Protein AF-A0A969S265-F1 (afdb_monomer_lite)

Sequence (118 aa):
VLRCKTPSMVRKEIYVYLLAYNLLRSLMWSAGTSYGTPPLRLSLQGTRHHLNNFIPQLLAVSSTKLHRIYRTLLKVIAHKAVPERPGRSEARVRKRRPKAYPVMTKPRHELRKQLQTA

pLDDT: mean 92.6, std 7.29, range [55.81, 98.44]

Foldseek 3Di:
DQDDDDPVVSVVSVVVVVVVQVVLLVLLVVLCVVPVNDSVQFDSVQLVVLCVVCVVVCVVDDPVCNVVSSNVSSPSRSVRGDDDDPLPDWPQEDCDDDDPHHHDPDDRVVVSVVVVVD

Structure (mmCIF, N/CA/C/O backbone):
data_AF-A0A969S265-F1
#
_entry.id   AF-A0A969S265-F1
#
loop_
_atom_site.group_PDB
_atom_site.id
_atom_site.type_symbol
_atom_site.label_atom_id
_atom_site.label_alt_id
_atom_site.label_comp_id
_atom_site.label_asym_id
_atom_site.label_entity_id
_atom_site.label_seq_id
_atom_site.pdbx_PDB_ins_code
_atom_site.Cartn_x
_atom_site.Cartn_y
_atom_site.Cartn_z
_atom_site.occupancy
_atom_site.B_iso_or_equiv
_atom_site.auth_seq_id
_atom_site.auth_comp_id
_atom_site.auth_asym_id
_atom_site.auth_atom_id
_atom_site.pdbx_PDB_model_num
ATOM 1 N N . VAL A 1 1 ? 15.206 4.606 0.873 1.00 81.69 1 VAL A N 1
ATOM 2 C CA . VAL A 1 1 ? 16.551 4.859 1.435 1.00 81.69 1 VAL A CA 1
ATOM 3 C C . VAL A 1 1 ? 16.389 4.917 2.940 1.00 81.69 1 VAL A C 1
ATOM 5 O O . VAL A 1 1 ? 15.525 5.665 3.383 1.00 81.69 1 VAL A O 1
ATOM 8 N N . LEU A 1 2 ? 17.117 4.070 3.668 1.00 94.19 2 LEU A N 1
ATOM 9 C CA . LEU A 1 2 ? 17.094 4.010 5.134 1.00 94.19 2 LEU A CA 1
ATOM 10 C C . LEU A 1 2 ? 17.811 5.244 5.699 1.00 94.19 2 LEU A C 1
ATOM 12 O O . LEU A 1 2 ? 18.786 5.700 5.101 1.00 94.19 2 LEU A O 1
ATOM 16 N N . ARG A 1 3 ? 17.303 5.818 6.791 1.00 95.44 3 ARG A N 1
ATOM 17 C CA . ARG A 1 3 ? 17.807 7.078 7.365 1.00 95.44 3 ARG A CA 1
ATOM 18 C C . ARG A 1 3 ? 18.722 6.865 8.564 1.00 95.44 3 ARG A C 1
ATOM 20 O O . ARG A 1 3 ? 19.548 7.729 8.859 1.00 95.44 3 ARG A O 1
ATOM 27 N N . CYS A 1 4 ? 18.564 5.758 9.282 1.00 97.00 4 CYS A N 1
ATOM 28 C CA . CYS A 1 4 ? 19.362 5.481 10.466 1.00 97.00 4 CYS A CA 1
ATOM 29 C C . CYS A 1 4 ? 20.838 5.224 10.114 1.00 97.00 4 CYS A C 1
ATOM 31 O O . CYS A 1 4 ? 21.152 4.621 9.093 1.00 97.00 4 CYS A O 1
ATOM 33 N N . LYS A 1 5 ? 21.755 5.670 10.986 1.00 96.56 5 LYS A N 1
ATOM 34 C CA . LYS A 1 5 ? 23.210 5.608 10.743 1.00 96.56 5 LYS A CA 1
ATOM 35 C C . LYS A 1 5 ? 23.912 4.407 11.381 1.00 96.56 5 LYS A C 1
ATOM 37 O O . LYS A 1 5 ? 25.032 4.093 11.003 1.00 96.56 5 LYS A O 1
ATOM 42 N N . THR A 1 6 ? 23.283 3.742 12.352 1.00 98.00 6 THR A N 1
ATOM 43 C CA . THR A 1 6 ? 23.882 2.597 13.056 1.00 98.00 6 THR A CA 1
ATOM 44 C C . THR A 1 6 ? 23.195 1.289 12.655 1.00 98.00 6 THR A C 1
ATOM 46 O O . THR A 1 6 ? 21.972 1.281 12.481 1.00 98.00 6 THR A O 1
ATOM 49 N N . PRO A 1 7 ? 23.922 0.155 12.564 1.00 97.94 7 PRO A N 1
ATOM 50 C CA . PRO A 1 7 ? 23.331 -1.127 12.168 1.00 97.94 7 PRO A CA 1
ATOM 51 C C . PRO A 1 7 ? 22.155 -1.560 13.052 1.00 97.94 7 PRO A C 1
ATOM 53 O O . PRO A 1 7 ? 21.160 -2.088 12.562 1.00 97.94 7 PRO A O 1
ATOM 56 N N . SER A 1 8 ? 22.241 -1.308 14.363 1.00 98.19 8 SER A N 1
ATOM 57 C CA . SER A 1 8 ? 21.156 -1.602 15.308 1.00 98.19 8 SER A CA 1
ATOM 58 C C . SER A 1 8 ? 19.878 -0.817 14.983 1.00 98.19 8 SER A C 1
ATOM 60 O O . SER A 1 8 ? 18.795 -1.398 14.906 1.00 98.19 8 SER A O 1
ATOM 62 N N . MET A 1 9 ? 19.994 0.486 14.707 1.00 98.31 9 MET A N 1
ATOM 63 C CA . MET A 1 9 ? 18.842 1.326 14.368 1.00 98.31 9 MET A CA 1
ATOM 64 C C . MET A 1 9 ? 18.288 1.028 12.974 1.00 98.31 9 MET A C 1
ATOM 66 O O . MET A 1 9 ? 17.074 1.019 12.800 1.00 98.31 9 MET A O 1
ATOM 70 N N . VAL A 1 10 ? 19.149 0.699 12.009 1.00 98.00 10 VAL A N 1
ATOM 71 C CA . VAL A 1 10 ? 18.728 0.270 10.668 1.00 98.00 10 VAL A CA 1
ATOM 72 C C . VAL A 1 10 ? 17.843 -0.977 10.729 1.00 98.00 10 VAL A C 1
ATOM 74 O O . VAL A 1 10 ? 16.809 -1.026 10.065 1.00 98.00 10 VAL A O 1
ATOM 77 N N . ARG A 1 11 ? 18.186 -1.971 11.561 1.00 98.06 11 ARG A N 1
ATOM 78 C CA . ARG A 1 11 ? 17.330 -3.157 11.747 1.00 98.06 11 ARG A CA 1
ATOM 79 C C . ARG A 1 11 ? 15.943 -2.770 12.261 1.00 98.06 11 ARG A C 1
ATOM 81 O O . ARG A 1 11 ? 14.947 -3.244 11.723 1.00 98.06 11 ARG A O 1
ATOM 88 N N . LYS A 1 12 ? 15.866 -1.873 13.251 1.00 98.06 12 LYS A N 1
ATOM 89 C CA . LYS A 1 12 ? 14.586 -1.355 13.768 1.00 98.06 12 LYS A CA 1
ATOM 90 C C . LYS A 1 12 ? 13.793 -0.620 12.687 1.00 98.06 12 LYS A C 1
ATOM 92 O O . LYS A 1 12 ? 12.595 -0.846 12.563 1.00 98.06 12 LYS A O 1
ATOM 97 N N . GLU A 1 13 ? 14.453 0.207 11.880 1.00 98.00 13 GLU A N 1
ATOM 98 C CA . GLU A 1 13 ? 13.824 0.926 10.767 1.00 98.00 13 GLU A CA 1
ATOM 99 C C . GLU A 1 13 ? 13.192 -0.046 9.752 1.00 98.00 13 GLU A C 1
ATOM 101 O O . GLU A 1 13 ? 12.040 0.136 9.356 1.00 98.00 13 GLU A O 1
ATOM 106 N N . ILE A 1 14 ? 13.890 -1.133 9.402 1.00 97.62 14 ILE A N 1
ATOM 107 C CA . ILE A 1 14 ? 13.352 -2.199 8.540 1.00 97.62 14 ILE A CA 1
ATOM 108 C C . ILE A 1 14 ? 12.117 -2.855 9.173 1.00 97.62 14 ILE A C 1
ATOM 110 O O . ILE A 1 14 ? 11.104 -3.020 8.492 1.00 97.62 14 ILE A O 1
ATOM 114 N N . TYR A 1 15 ? 12.163 -3.193 10.466 1.00 98.00 15 TYR A N 1
ATOM 115 C CA . TYR A 1 15 ? 11.014 -3.781 11.161 1.00 98.00 15 TYR A CA 1
ATOM 116 C C . TYR A 1 15 ? 9.802 -2.846 11.193 1.00 98.00 15 TYR A C 1
ATOM 118 O O . TYR A 1 15 ? 8.680 -3.303 10.984 1.00 98.00 15 TYR A O 1
ATOM 126 N N . VAL A 1 16 ? 10.005 -1.540 11.386 1.00 97.75 16 VAL A N 1
ATOM 127 C CA . VAL A 1 16 ? 8.918 -0.548 11.331 1.00 97.75 16 VAL A CA 1
ATOM 128 C C . VAL A 1 16 ? 8.304 -0.485 9.931 1.00 97.75 16 VAL A C 1
ATOM 130 O O . VAL A 1 16 ? 7.079 -0.449 9.801 1.00 97.75 16 VAL A O 1
ATOM 133 N N . TYR A 1 17 ? 9.116 -0.533 8.870 1.00 96.62 17 TYR A N 1
ATOM 134 C CA . TYR A 1 17 ? 8.587 -0.597 7.505 1.00 96.62 17 TYR A CA 1
ATOM 135 C C . TYR A 1 17 ? 7.801 -1.882 7.237 1.00 96.62 17 TYR A C 1
ATOM 137 O O . TYR A 1 17 ? 6.746 -1.823 6.601 1.00 96.62 17 TYR A O 1
ATOM 145 N N . LEU A 1 18 ? 8.270 -3.023 7.747 1.00 97.56 18 LEU A N 1
ATOM 146 C CA . LEU A 1 18 ? 7.556 -4.291 7.633 1.00 97.56 18 LEU A CA 1
ATOM 147 C C . LEU A 1 18 ? 6.224 -4.255 8.394 1.00 97.56 18 LEU A C 1
ATOM 149 O O . LEU A 1 18 ? 5.203 -4.686 7.861 1.00 97.56 18 LEU A O 1
ATOM 153 N N . LEU A 1 19 ? 6.210 -3.678 9.598 1.00 98.06 19 LEU A N 1
ATOM 154 C CA . LEU A 1 19 ? 4.998 -3.481 10.389 1.00 98.06 19 LEU A CA 1
ATOM 155 C C . LEU A 1 19 ? 3.977 -2.617 9.640 1.00 98.06 19 LEU A C 1
ATOM 157 O O . LEU A 1 19 ? 2.818 -3.006 9.512 1.00 98.06 19 LEU A O 1
ATOM 161 N N . ALA A 1 20 ? 4.407 -1.476 9.094 1.00 97.12 20 ALA A N 1
ATOM 162 C CA . ALA A 1 20 ? 3.538 -0.594 8.318 1.00 97.12 20 ALA A C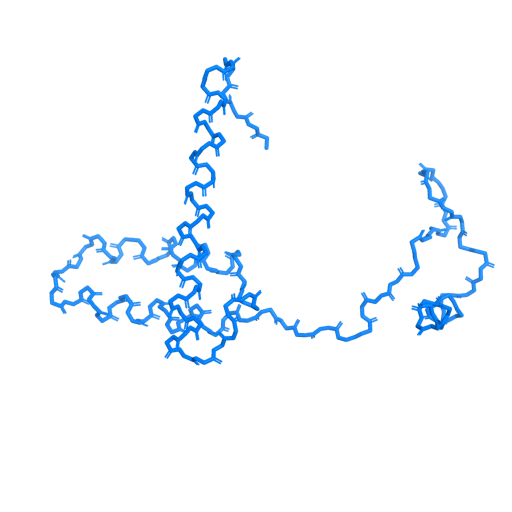A 1
ATOM 163 C C . ALA A 1 20 ? 2.995 -1.284 7.054 1.00 97.12 20 ALA A C 1
ATOM 165 O O . ALA A 1 20 ? 1.817 -1.143 6.724 1.00 97.12 20 ALA A O 1
ATOM 166 N N . TYR A 1 21 ? 3.830 -2.062 6.359 1.00 97.50 21 TYR A N 1
ATOM 167 C CA . TYR A 1 21 ? 3.404 -2.863 5.213 1.00 97.50 21 TYR A CA 1
ATOM 168 C C . TYR A 1 21 ? 2.347 -3.900 5.605 1.00 97.50 21 TYR A C 1
ATOM 170 O O . TYR A 1 21 ? 1.304 -3.980 4.955 1.00 97.50 21 TYR A O 1
ATOM 178 N N . ASN A 1 22 ? 2.580 -4.648 6.685 1.00 97.94 22 ASN A N 1
ATOM 179 C CA . ASN A 1 22 ? 1.646 -5.657 7.175 1.00 97.94 22 ASN A CA 1
ATOM 180 C C . ASN A 1 22 ? 0.323 -5.031 7.624 1.00 97.94 22 ASN A C 1
ATOM 182 O O . ASN A 1 22 ? -0.732 -5.551 7.277 1.00 97.94 22 ASN A O 1
ATOM 186 N N . LEU A 1 23 ? 0.354 -3.874 8.292 1.00 97.62 23 LEU A N 1
ATOM 187 C CA . LEU A 1 23 ? -0.851 -3.123 8.651 1.00 97.62 23 LEU A CA 1
ATOM 188 C C . LEU A 1 23 ? -1.690 -2.774 7.414 1.00 97.62 23 LEU A C 1
ATOM 190 O O . LEU A 1 23 ? -2.895 -3.026 7.384 1.00 97.62 23 LEU A O 1
ATOM 194 N N . LEU A 1 24 ? -1.055 -2.222 6.375 1.00 97.94 24 LEU A N 1
ATOM 195 C CA . LEU A 1 24 ? -1.744 -1.900 5.126 1.00 97.94 24 LEU A CA 1
ATOM 196 C C . LEU A 1 24 ? -2.287 -3.161 4.441 1.00 97.94 24 LEU A C 1
ATOM 198 O O . LEU A 1 24 ? -3.404 -3.134 3.932 1.00 97.94 24 LEU A O 1
ATOM 202 N N . ARG A 1 25 ? -1.538 -4.272 4.451 1.00 97.88 25 ARG A N 1
ATOM 203 C CA . ARG A 1 25 ? -1.983 -5.550 3.876 1.00 97.88 25 ARG A CA 1
ATOM 204 C C . ARG A 1 25 ? -3.173 -6.144 4.614 1.00 97.88 25 ARG A C 1
ATOM 206 O O . ARG A 1 25 ? -4.113 -6.569 3.950 1.00 97.88 25 ARG A O 1
ATOM 213 N N . SER A 1 26 ? -3.180 -6.114 5.941 1.00 98.06 26 SER A N 1
ATOM 214 C CA . SER A 1 26 ? -4.331 -6.545 6.737 1.00 98.06 26 SER A CA 1
ATOM 215 C C . SER A 1 26 ? -5.552 -5.671 6.464 1.00 98.06 26 SER A C 1
ATOM 217 O O . SER A 1 26 ? -6.652 -6.186 6.299 1.00 98.06 26 SER A O 1
ATOM 219 N N . LEU A 1 27 ? -5.368 -4.355 6.319 1.00 97.56 27 LEU A N 1
ATOM 220 C CA . LEU A 1 27 ? -6.458 -3.442 5.973 1.00 97.56 27 LEU A CA 1
ATOM 221 C C . LEU A 1 27 ? -7.027 -3.718 4.571 1.00 97.56 27 LEU A C 1
ATOM 223 O O . LEU A 1 27 ? -8.244 -3.728 4.390 1.00 97.56 27 LEU A O 1
ATOM 227 N N . MET A 1 28 ? -6.158 -3.981 3.589 1.00 98.44 28 MET A N 1
ATOM 228 C CA . MET A 1 28 ? -6.563 -4.422 2.248 1.00 98.44 28 MET A CA 1
ATOM 229 C C . MET A 1 28 ? -7.313 -5.755 2.307 1.00 98.44 28 MET A C 1
ATOM 231 O O . MET A 1 28 ? -8.318 -5.913 1.620 1.00 98.44 28 MET A O 1
ATOM 235 N N . TRP A 1 29 ? -6.853 -6.698 3.132 1.00 98.38 29 TRP A N 1
ATOM 236 C CA . TRP A 1 29 ? -7.521 -7.980 3.333 1.00 98.38 29 TRP A CA 1
ATOM 237 C C . TRP A 1 29 ? -8.937 -7.787 3.865 1.00 98.38 29 TRP A C 1
ATOM 239 O O . TRP A 1 29 ? -9.880 -8.220 3.212 1.00 98.38 29 TRP A O 1
ATOM 249 N N . SER A 1 30 ? -9.096 -7.042 4.961 1.00 97.94 30 SER A N 1
ATOM 250 C CA . SER A 1 30 ? -10.407 -6.737 5.541 1.00 97.94 30 SER A CA 1
ATOM 251 C C . SER A 1 30 ? -11.333 -6.016 4.562 1.00 97.94 30 SER A C 1
ATOM 253 O O . SER A 1 30 ? -12.519 -6.329 4.496 1.00 97.94 30 SER A O 1
ATOM 255 N N . ALA A 1 31 ? -10.820 -5.059 3.783 1.00 98.12 31 ALA A N 1
ATOM 256 C CA . ALA A 1 31 ? -11.618 -4.354 2.780 1.00 98.12 31 ALA A CA 1
ATOM 257 C C . ALA A 1 31 ? -12.068 -5.291 1.652 1.00 98.12 31 ALA A C 1
ATOM 259 O O . ALA A 1 31 ? -13.233 -5.278 1.261 1.00 98.12 31 ALA A O 1
ATOM 260 N N . GLY A 1 32 ? -11.149 -6.114 1.145 1.00 97.56 32 GLY A N 1
ATOM 261 C CA . GLY A 1 32 ? -11.423 -7.037 0.054 1.00 97.56 32 GLY A CA 1
ATOM 262 C C . GLY A 1 32 ? -12.424 -8.123 0.435 1.00 97.56 32 GLY A C 1
ATOM 263 O O . GLY A 1 32 ? -13.399 -8.330 -0.284 1.00 97.56 32 GLY A O 1
ATOM 264 N N . THR A 1 33 ? -12.249 -8.754 1.598 1.00 97.38 33 THR A N 1
ATOM 265 C CA . THR A 1 33 ? -13.178 -9.784 2.089 1.00 97.38 33 THR A CA 1
ATOM 266 C C . THR A 1 33 ? -14.554 -9.216 2.428 1.00 97.38 33 THR A C 1
ATOM 268 O O . THR A 1 33 ? -15.554 -9.876 2.169 1.00 97.38 33 THR A O 1
ATOM 271 N N . SER A 1 34 ? -14.632 -7.983 2.940 1.00 97.12 34 SER A N 1
ATOM 272 C CA . SER A 1 34 ? -15.914 -7.358 3.304 1.00 97.12 34 SER A CA 1
ATOM 273 C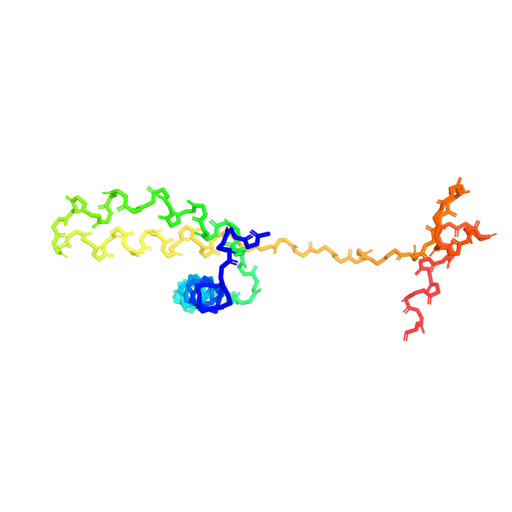 C . SER A 1 34 ? -16.760 -6.929 2.100 1.00 97.12 34 SER A C 1
ATOM 275 O O . SER A 1 34 ? -17.979 -6.861 2.217 1.00 97.12 34 SER A O 1
ATOM 277 N N . TYR A 1 35 ? -16.134 -6.593 0.966 1.00 96.44 35 TYR A N 1
ATOM 278 C CA . TYR A 1 35 ? -16.817 -5.997 -0.195 1.00 96.44 35 TYR A CA 1
ATOM 279 C C . TYR A 1 35 ? -16.629 -6.782 -1.507 1.00 96.44 35 TYR A C 1
ATOM 281 O O . TYR A 1 35 ? -17.019 -6.296 -2.565 1.00 96.44 35 TYR A O 1
ATOM 289 N N . GLY A 1 36 ? -16.046 -7.985 -1.458 1.00 95.00 36 GLY A N 1
ATOM 290 C CA . GLY A 1 36 ? -15.946 -8.895 -2.607 1.00 95.00 36 GLY A CA 1
ATOM 291 C C . GLY A 1 36 ? -14.849 -8.565 -3.627 1.00 95.00 36 GLY A C 1
ATOM 292 O O . GLY A 1 36 ? -14.821 -9.155 -4.705 1.00 95.00 36 GLY A O 1
ATOM 293 N N . THR A 1 37 ? -13.923 -7.654 -3.316 1.00 94.94 37 THR A N 1
ATOM 294 C CA . THR A 1 37 ? -12.777 -7.350 -4.190 1.00 94.94 37 THR A CA 1
ATOM 295 C C . THR A 1 37 ? -11.574 -8.209 -3.787 1.00 94.94 37 THR A C 1
ATOM 297 O O . THR A 1 37 ? -11.201 -8.188 -2.615 1.00 94.94 37 THR A O 1
ATOM 300 N N . PRO A 1 38 ? -10.879 -8.905 -4.708 1.00 96.19 38 PRO A N 1
ATOM 301 C CA . PRO A 1 38 ? -9.699 -9.690 -4.346 1.00 96.19 38 PRO A CA 1
ATOM 302 C C . PRO A 1 38 ? -8.639 -8.828 -3.627 1.00 96.19 38 PRO A C 1
ATOM 304 O O . PRO A 1 38 ? -8.159 -7.853 -4.215 1.00 96.19 38 PRO A O 1
ATOM 307 N N . PRO A 1 39 ? -8.213 -9.162 -2.391 1.00 95.88 39 PRO A N 1
ATOM 308 C CA . PRO A 1 39 ? -7.311 -8.310 -1.607 1.00 95.88 39 PRO A CA 1
ATOM 309 C C . PRO A 1 39 ? -5.998 -7.947 -2.308 1.00 95.88 39 PRO A C 1
ATOM 311 O O . PRO A 1 39 ? -5.493 -6.832 -2.180 1.00 95.88 39 PRO A O 1
ATOM 314 N N . LEU A 1 40 ? -5.451 -8.876 -3.098 1.00 94.94 40 LEU A N 1
ATOM 315 C CA . LEU A 1 40 ? -4.203 -8.680 -3.840 1.00 94.94 40 LEU A CA 1
ATOM 316 C C . LEU A 1 40 ? -4.342 -7.711 -5.024 1.00 94.94 40 LEU A C 1
ATOM 318 O O . LEU A 1 40 ? -3.333 -7.205 -5.511 1.00 94.94 40 LEU A O 1
ATOM 322 N N . ARG A 1 41 ? -5.573 -7.424 -5.465 1.00 95.81 41 ARG A N 1
ATOM 323 C CA . ARG A 1 41 ? -5.875 -6.461 -6.535 1.00 95.81 41 ARG A CA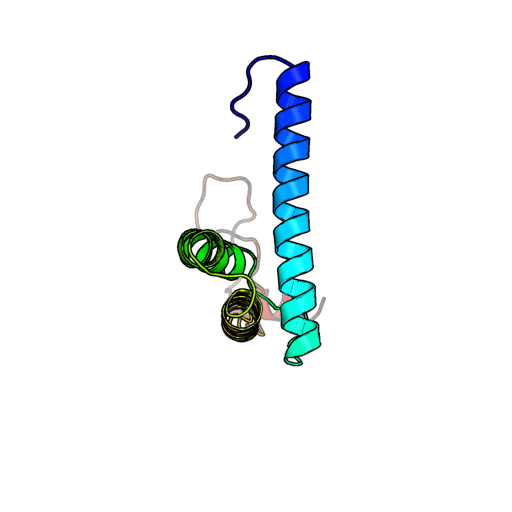 1
ATOM 324 C C . ARG A 1 41 ? -5.980 -5.028 -6.032 1.00 95.81 41 ARG A C 1
ATOM 326 O O . ARG A 1 41 ? -5.980 -4.104 -6.843 1.00 95.81 41 ARG A O 1
ATOM 333 N N . LEU A 1 42 ? -6.087 -4.820 -4.724 1.00 97.44 42 LEU A N 1
ATOM 334 C CA . LEU A 1 42 ? -6.210 -3.489 -4.146 1.00 97.44 42 LEU A CA 1
ATOM 335 C C . LEU A 1 42 ? -4.879 -2.728 -4.233 1.00 97.44 42 LEU A C 1
ATOM 337 O O . LEU A 1 42 ? -3.790 -3.291 -4.114 1.00 97.44 42 LEU A O 1
ATOM 341 N N . SER A 1 43 ? -4.953 -1.418 -4.450 1.00 97.56 43 SER A N 1
ATOM 342 C CA . SER A 1 43 ? -3.771 -0.561 -4.515 1.00 97.56 43 SER A CA 1
ATOM 343 C C . SER A 1 43 ? -3.206 -0.304 -3.117 1.00 97.56 43 SER A C 1
ATOM 345 O O . SER A 1 43 ? -3.850 0.347 -2.290 1.00 97.56 43 SER A O 1
ATOM 347 N N . LEU A 1 44 ? -1.966 -0.738 -2.865 1.00 97.31 44 LEU A N 1
ATOM 348 C CA . LEU A 1 44 ? -1.257 -0.443 -1.611 1.00 97.31 44 LEU A CA 1
ATOM 349 C C . LEU A 1 44 ? -1.094 1.073 -1.403 1.00 97.31 44 LEU A C 1
ATOM 351 O O . LEU A 1 44 ? -1.335 1.587 -0.314 1.00 97.31 44 LEU A O 1
ATOM 355 N N . GLN A 1 45 ? -0.736 1.805 -2.464 1.00 97.38 45 GLN A N 1
ATOM 356 C CA . GLN A 1 45 ? -0.572 3.260 -2.402 1.00 97.38 45 GLN A CA 1
ATOM 357 C C . GLN A 1 45 ? -1.911 3.977 -2.189 1.00 97.38 45 GLN A C 1
ATOM 359 O O . GLN A 1 45 ? -1.974 4.928 -1.411 1.00 97.38 45 GLN A O 1
ATOM 364 N N . GLY A 1 46 ? -2.982 3.508 -2.841 1.00 97.31 46 GLY A N 1
ATOM 365 C CA . GLY A 1 46 ? -4.336 4.022 -2.614 1.00 97.31 46 GLY A CA 1
ATOM 366 C C . GLY A 1 46 ? -4.783 3.799 -1.169 1.00 97.31 46 GLY A C 1
ATOM 367 O O . GLY A 1 46 ? -5.257 4.728 -0.520 1.00 97.31 46 GLY A O 1
ATOM 368 N N . THR A 1 47 ? -4.533 2.602 -0.635 1.00 98.00 47 THR A N 1
ATOM 369 C CA . THR A 1 47 ? -4.815 2.250 0.763 1.00 98.00 47 THR A CA 1
ATOM 370 C C . THR A 1 47 ? -4.067 3.161 1.731 1.00 98.00 47 THR A C 1
ATOM 372 O O . THR A 1 47 ? -4.685 3.734 2.623 1.00 98.00 47 THR A O 1
ATOM 375 N N . ARG A 1 48 ? -2.757 3.366 1.525 1.00 98.12 48 ARG A N 1
ATOM 376 C CA . ARG A 1 48 ? -1.941 4.271 2.350 1.00 98.12 48 ARG A CA 1
ATOM 377 C C . ARG A 1 48 ? -2.497 5.694 2.358 1.00 98.12 48 ARG A C 1
ATOM 379 O O . ARG A 1 48 ? -2.581 6.312 3.413 1.00 98.12 48 ARG A O 1
ATOM 386 N N . HIS A 1 49 ? -2.861 6.214 1.186 1.00 98.00 49 HIS A N 1
ATOM 387 C CA . HIS A 1 49 ? -3.404 7.565 1.060 1.00 98.00 49 HIS A CA 1
ATOM 388 C C . HIS A 1 49 ? -4.731 7.714 1.813 1.00 98.00 49 HIS A C 1
ATOM 390 O O . HIS A 1 49 ? -4.881 8.637 2.610 1.00 98.00 49 HIS A O 1
ATOM 396 N N . HIS A 1 50 ? -5.667 6.782 1.617 1.00 97.69 50 HIS A N 1
ATOM 397 C CA . HIS A 1 50 ? -6.947 6.821 2.318 1.00 97.69 50 HIS A CA 1
ATOM 398 C C . HIS A 1 50 ? -6.791 6.625 3.825 1.00 97.69 50 HIS A C 1
ATOM 400 O O . HIS A 1 50 ? -7.399 7.376 4.578 1.00 97.69 50 HIS A O 1
ATOM 406 N 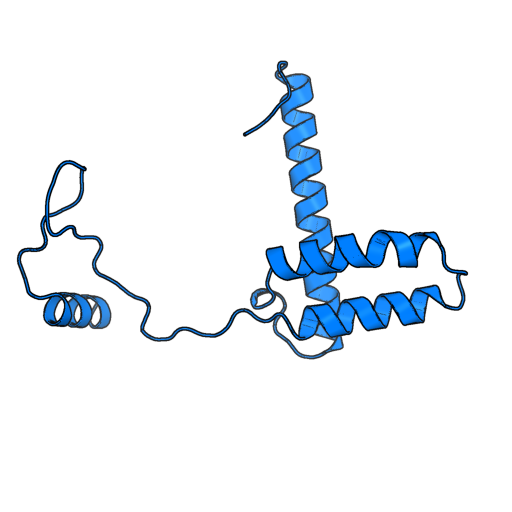N . LEU A 1 51 ? -5.936 5.704 4.278 1.00 97.31 51 LEU A N 1
ATOM 407 C CA . LEU A 1 51 ? -5.660 5.537 5.703 1.00 97.31 51 LEU A CA 1
ATOM 408 C C . LEU A 1 51 ? -5.153 6.845 6.321 1.00 97.31 51 LEU A C 1
ATOM 410 O O . LEU A 1 51 ? -5.728 7.306 7.300 1.00 97.31 51 LEU A O 1
ATOM 414 N N . ASN A 1 52 ? -4.153 7.487 5.711 1.00 97.56 52 ASN A N 1
ATOM 415 C CA . ASN A 1 52 ? -3.613 8.756 6.206 1.00 97.56 52 ASN A CA 1
ATOM 416 C C . ASN A 1 52 ? -4.682 9.856 6.316 1.00 97.56 52 ASN A C 1
ATOM 418 O O . ASN A 1 52 ? -4.698 10.584 7.303 1.00 97.56 52 ASN A O 1
ATOM 422 N N . ASN A 1 53 ? -5.599 9.947 5.349 1.00 96.88 53 ASN A N 1
ATOM 423 C CA . ASN A 1 53 ? -6.692 10.925 5.387 1.00 96.88 53 ASN A CA 1
ATOM 424 C C . ASN A 1 53 ? -7.746 10.608 6.464 1.00 96.88 53 ASN A C 1
ATOM 426 O O . ASN A 1 53 ? -8.419 11.512 6.954 1.00 96.88 53 ASN A O 1
ATOM 430 N N . PHE A 1 54 ? -7.911 9.332 6.823 1.00 96.38 54 PHE A N 1
ATOM 431 C CA . PHE A 1 54 ? -8.878 8.889 7.828 1.00 96.38 54 PHE A CA 1
ATOM 432 C C . PHE A 1 54 ? -8.308 8.888 9.254 1.00 96.38 54 PHE A C 1
ATOM 434 O O . PHE A 1 54 ? -9.100 8.952 10.190 1.00 96.38 54 PHE A O 1
ATOM 441 N N . ILE A 1 55 ? -6.980 8.866 9.448 1.00 95.69 55 ILE A N 1
ATOM 442 C CA . ILE A 1 55 ? -6.344 8.887 10.782 1.00 95.69 55 ILE A CA 1
ATOM 443 C C . ILE A 1 55 ? -6.902 10.007 11.680 1.00 95.69 55 ILE A C 1
ATOM 445 O O . ILE A 1 55 ? -7.340 9.682 12.782 1.00 95.69 55 ILE A O 1
ATOM 449 N N . PRO A 1 56 ? -6.982 11.286 11.251 1.00 95.38 56 PRO A N 1
ATOM 450 C CA . PRO A 1 56 ? -7.515 12.345 12.111 1.00 95.38 56 PRO A CA 1
ATOM 451 C C . PRO A 1 56 ? -8.959 12.083 12.559 1.00 95.38 56 PRO A C 1
ATOM 453 O O . PRO A 1 56 ? -9.311 12.320 13.709 1.00 95.38 56 PRO A O 1
ATOM 456 N N . GLN A 1 57 ? -9.788 11.534 11.667 1.00 93.81 57 GLN A N 1
ATOM 457 C CA . GLN A 1 57 ? -11.189 11.222 11.960 1.00 93.81 57 GLN A CA 1
ATOM 458 C C . GLN A 1 57 ? -11.321 10.020 12.898 1.00 93.81 57 GLN A C 1
ATOM 460 O O . GLN A 1 57 ? -12.187 10.012 13.765 1.00 93.81 57 GLN A O 1
ATOM 465 N N . LEU A 1 58 ? -10.460 9.011 12.738 1.00 93.25 58 LEU A N 1
ATOM 466 C CA . LEU A 1 58 ? -10.414 7.842 13.616 1.00 93.25 58 LEU A CA 1
ATOM 467 C C . LEU A 1 58 ? -9.960 8.209 15.034 1.00 93.25 58 LEU A C 1
ATOM 469 O O . LEU A 1 58 ? -10.438 7.602 15.984 1.00 93.25 58 LEU A O 1
ATOM 473 N N . LEU A 1 59 ? -9.074 9.200 15.177 1.00 93.38 59 LEU A N 1
ATOM 474 C CA . LEU A 1 59 ? -8.593 9.678 16.478 1.00 93.38 59 LEU A CA 1
ATOM 475 C C . LEU A 1 59 ? -9.596 10.597 17.193 1.00 93.3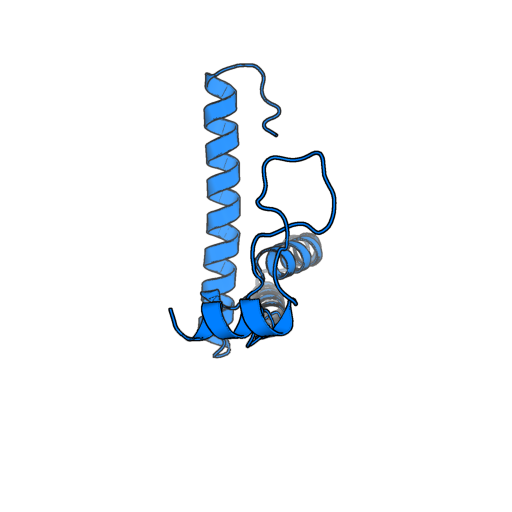8 59 LEU A C 1
ATOM 477 O O . LEU A 1 59 ? -9.646 10.601 18.417 1.00 93.38 59 LEU A O 1
ATOM 481 N N . ALA A 1 60 ? -10.387 11.374 16.449 1.00 92.62 60 ALA A N 1
ATOM 482 C CA . ALA A 1 60 ? -11.297 12.375 17.017 1.00 92.62 60 ALA A CA 1
ATOM 483 C C . ALA A 1 60 ? -12.686 11.831 17.408 1.00 92.62 60 ALA A C 1
ATOM 485 O O . ALA A 1 60 ? -13.507 12.564 17.960 1.00 92.62 60 ALA A O 1
ATOM 486 N N . VAL A 1 61 ? -13.002 10.579 17.071 1.00 92.88 61 VAL A N 1
ATOM 487 C CA . VAL A 1 61 ? -14.365 10.043 17.158 1.00 92.88 61 VAL A CA 1
ATOM 488 C C . VAL A 1 61 ? -14.598 9.201 18.418 1.00 92.88 61 VAL A C 1
ATOM 490 O O . VAL A 1 61 ? -13.719 8.477 18.874 1.00 92.88 61 VAL A O 1
ATOM 493 N N . SER A 1 62 ? -15.824 9.229 18.949 1.00 89.00 62 SER A N 1
ATOM 494 C CA . SER A 1 62 ? -16.259 8.311 20.008 1.00 89.00 62 SER A CA 1
ATOM 495 C C . SER A 1 62 ? -16.377 6.858 19.521 1.00 89.00 62 SER A C 1
ATOM 497 O O . SER A 1 62 ? -16.636 6.587 18.342 1.00 89.00 62 SER A O 1
ATOM 499 N N . SER A 1 63 ? -16.284 5.903 20.452 1.00 82.88 63 SER A N 1
ATOM 500 C CA . SER A 1 63 ? -16.314 4.456 20.176 1.00 82.88 63 SER A CA 1
ATOM 501 C C . SER A 1 63 ? -17.538 3.994 19.370 1.00 82.88 63 SER A C 1
ATOM 503 O O . SER A 1 63 ? -17.437 3.096 18.532 1.00 82.88 63 SER A O 1
ATOM 505 N N . THR A 1 64 ? -18.695 4.636 19.566 1.00 83.88 64 THR A N 1
ATOM 506 C CA . THR A 1 64 ? -19.945 4.307 18.858 1.00 83.88 64 THR A CA 1
ATOM 507 C C . THR A 1 64 ? -19.891 4.656 17.370 1.00 83.88 64 THR A C 1
ATOM 509 O O . THR A 1 64 ? -20.418 3.921 16.535 1.00 83.88 64 THR A O 1
ATOM 512 N N . LYS A 1 65 ? -19.217 5.751 17.004 1.00 91.75 65 LYS A N 1
ATOM 513 C CA . LYS A 1 65 ? -19.086 6.214 15.614 1.00 91.75 65 LYS A CA 1
ATOM 514 C C . LYS A 1 65 ? -17.832 5.658 14.921 1.00 91.75 65 LYS A C 1
ATOM 516 O O . LYS A 1 65 ? -17.807 5.608 13.689 1.00 91.75 65 LYS A O 1
ATOM 521 N N . LEU A 1 66 ? -16.842 5.171 15.675 1.00 93.56 66 LEU A N 1
ATOM 522 C CA . LEU A 1 66 ? -15.602 4.578 15.151 1.00 93.56 66 LEU A CA 1
ATOM 523 C C . LEU A 1 66 ? -15.869 3.446 14.154 1.00 93.56 66 LEU A C 1
ATOM 525 O O . LEU A 1 66 ? -15.325 3.448 13.051 1.00 93.56 66 LEU A O 1
ATOM 529 N N . HIS A 1 67 ? -16.779 2.530 14.493 1.00 92.12 67 HIS A N 1
ATOM 530 C CA . HIS A 1 67 ? -17.161 1.419 13.616 1.00 92.12 67 HIS A CA 1
ATOM 531 C C . HIS A 1 67 ? -17.702 1.895 12.263 1.00 92.12 67 HIS A C 1
ATOM 533 O O . HIS A 1 67 ? -17.395 1.308 11.223 1.00 92.12 67 HIS A O 1
ATOM 539 N N . ARG A 1 68 ? -18.483 2.982 12.255 1.00 94.12 68 ARG A N 1
ATOM 540 C CA . ARG A 1 68 ? -19.034 3.559 11.024 1.00 94.12 68 ARG A CA 1
ATOM 541 C C . ARG A 1 68 ? -17.927 4.149 10.154 1.00 94.12 68 ARG A C 1
ATOM 543 O O . ARG A 1 68 ? -17.898 3.872 8.959 1.00 94.12 68 ARG A O 1
ATOM 550 N N . ILE A 1 69 ? -17.006 4.914 10.741 1.00 95.75 69 ILE A N 1
ATOM 551 C CA . ILE A 1 69 ? -15.872 5.506 10.013 1.00 95.75 69 ILE A CA 1
ATOM 552 C C . ILE A 1 69 ? -14.957 4.411 9.459 1.00 95.75 69 ILE A C 1
ATOM 554 O O . ILE A 1 69 ? -14.571 4.466 8.292 1.00 95.75 69 ILE A O 1
ATOM 558 N N . TYR A 1 70 ? -14.674 3.378 10.253 1.00 95.88 70 TYR A N 1
ATOM 559 C CA . TYR A 1 70 ? -13.876 2.239 9.815 1.00 95.88 70 TYR A CA 1
ATOM 560 C C . TYR A 1 70 ? -14.522 1.500 8.633 1.00 95.88 70 TYR A C 1
ATOM 562 O O . TYR A 1 70 ? -13.861 1.247 7.628 1.00 95.88 70 TYR A O 1
ATOM 570 N N . ARG A 1 71 ? -15.834 1.228 8.680 1.00 95.88 71 ARG A N 1
ATOM 571 C CA . ARG A 1 71 ? -16.555 0.627 7.542 1.00 95.88 71 ARG A CA 1
ATOM 572 C C . ARG A 1 71 ? -16.502 1.502 6.291 1.00 95.88 71 ARG A C 1
ATOM 574 O O . ARG A 1 71 ? -16.332 0.965 5.196 1.00 95.88 71 ARG A O 1
ATOM 581 N N . THR A 1 72 ? -16.603 2.824 6.442 1.00 96.62 72 THR A N 1
ATOM 582 C CA . THR A 1 72 ? -16.438 3.774 5.332 1.00 96.62 72 THR A CA 1
ATOM 583 C C . THR A 1 72 ? -15.031 3.698 4.741 1.00 96.62 72 THR A C 1
ATOM 585 O O . THR A 1 72 ? -14.896 3.629 3.521 1.00 96.62 72 THR A O 1
ATOM 588 N N . LEU A 1 73 ? -13.988 3.640 5.577 1.00 97.75 73 LEU A N 1
ATOM 589 C CA . LEU A 1 73 ? -12.606 3.461 5.127 1.00 97.75 73 LEU A CA 1
ATOM 590 C C . LEU A 1 73 ? -12.454 2.173 4.305 1.00 97.75 73 LEU A C 1
ATOM 592 O O . LEU A 1 73 ? -11.938 2.220 3.189 1.00 97.75 73 LEU A O 1
ATOM 596 N N . LEU A 1 74 ? -12.953 1.043 4.818 1.00 97.94 74 LEU A N 1
ATOM 597 C CA . LEU A 1 74 ? -12.909 -0.235 4.104 1.00 97.94 74 LEU A CA 1
ATOM 598 C C . LEU A 1 74 ? -13.628 -0.160 2.750 1.00 97.94 74 LEU A C 1
ATOM 600 O O . LEU A 1 74 ? -13.088 -0.628 1.749 1.00 97.94 74 LEU A O 1
ATOM 604 N N . LYS A 1 75 ? -14.803 0.482 2.696 1.00 97.69 75 LYS A N 1
ATOM 605 C CA . LYS A 1 75 ? -15.563 0.660 1.450 1.00 97.69 75 LYS A CA 1
ATOM 606 C C . LYS A 1 75 ? -14.765 1.454 0.420 1.00 97.69 75 LYS A C 1
ATOM 608 O O . LYS A 1 75 ? -14.657 1.050 -0.734 1.00 97.69 75 LYS A O 1
ATOM 613 N N . VAL A 1 76 ? -14.172 2.573 0.836 1.00 97.69 76 VAL A N 1
ATOM 614 C CA . VAL A 1 76 ? -13.355 3.415 -0.048 1.00 97.69 76 VAL A CA 1
ATOM 615 C C . VAL A 1 76 ? -12.152 2.637 -0.579 1.00 97.69 76 VAL A C 1
ATOM 617 O O . VAL A 1 76 ? -11.865 2.717 -1.772 1.00 97.69 76 VAL A O 1
ATOM 620 N N . ILE A 1 77 ? -11.481 1.855 0.272 1.00 98.06 77 ILE A N 1
ATOM 621 C CA . ILE A 1 77 ? -10.344 1.013 -0.125 1.00 98.06 77 ILE A CA 1
ATOM 622 C C . ILE A 1 77 ? -10.770 -0.055 -1.132 1.00 98.06 77 ILE A C 1
ATOM 624 O O . ILE A 1 77 ? -10.077 -0.235 -2.131 1.00 98.06 77 ILE A O 1
ATOM 628 N N . ALA A 1 78 ? -11.907 -0.724 -0.920 1.00 97.44 78 ALA A N 1
ATOM 629 C CA . ALA A 1 78 ? -12.404 -1.770 -1.816 1.00 97.44 78 ALA A CA 1
ATOM 630 C C . ALA A 1 78 ? -12.629 -1.272 -3.258 1.00 97.44 78 ALA A C 1
ATOM 632 O O . ALA A 1 78 ? -12.435 -2.030 -4.210 1.00 97.44 78 ALA A O 1
ATOM 633 N N . HIS A 1 79 ? -12.944 0.017 -3.431 1.00 95.56 79 HIS A N 1
ATOM 634 C CA . HIS A 1 79 ? -13.067 0.677 -4.736 1.00 95.56 79 HIS A CA 1
ATOM 635 C C . HIS A 1 79 ? -11.725 1.130 -5.352 1.00 95.56 79 HIS A C 1
ATOM 637 O O . HIS A 1 79 ? -11.712 1.757 -6.411 1.00 95.56 79 HIS A O 1
ATOM 643 N N . LYS A 1 80 ? -10.576 0.836 -4.727 1.00 95.75 80 LYS A N 1
ATOM 644 C CA . LYS A 1 80 ? -9.225 1.159 -5.237 1.00 95.75 80 LYS A CA 1
ATOM 645 C C . LYS A 1 80 ? -8.508 -0.059 -5.808 1.00 95.75 80 LYS A C 1
ATOM 647 O O . LYS A 1 80 ? -7.301 -0.224 -5.612 1.00 95.75 80 LYS A O 1
ATOM 652 N N . ALA A 1 81 ? -9.240 -0.896 -6.537 1.00 95.50 81 ALA A N 1
ATOM 653 C CA . ALA A 1 81 ? -8.645 -1.955 -7.336 1.00 95.50 81 ALA A CA 1
ATOM 654 C C . ALA A 1 81 ? -7.720 -1.364 -8.414 1.00 95.50 81 ALA A C 1
ATOM 656 O O . ALA A 1 81 ? -8.043 -0.370 -9.069 1.00 95.50 81 ALA A O 1
ATOM 657 N N . VAL A 1 82 ? -6.553 -1.977 -8.598 1.00 94.69 82 VAL A N 1
ATOM 658 C CA . VAL A 1 82 ? -5.685 -1.689 -9.739 1.00 94.69 82 VAL A CA 1
ATOM 659 C C . VAL A 1 82 ? -6.433 -2.134 -11.001 1.00 94.69 82 VAL A C 1
ATOM 661 O O . VAL A 1 82 ? -6.990 -3.232 -11.002 1.00 94.69 82 VAL A O 1
ATOM 664 N N . PRO A 1 83 ? -6.496 -1.318 -12.067 1.00 91.62 83 PRO A N 1
ATOM 665 C CA . PRO A 1 83 ? -7.152 -1.723 -13.306 1.00 91.62 83 PRO A CA 1
ATOM 666 C C . PRO A 1 83 ? -6.364 -2.846 -13.986 1.00 91.62 83 PRO A C 1
ATOM 668 O O . PRO A 1 83 ? -5.130 -2.807 -14.010 1.00 91.62 83 PRO A O 1
ATOM 671 N N . GLU A 1 84 ? -7.064 -3.826 -14.565 1.00 89.56 84 GLU A N 1
ATOM 672 C CA . GLU A 1 84 ? -6.415 -4.773 -15.474 1.00 89.56 84 GLU A CA 1
ATOM 673 C C . GLU A 1 84 ? -5.867 -4.034 -16.695 1.00 89.56 84 GLU A C 1
ATOM 675 O O . GLU A 1 84 ? -6.482 -3.104 -17.219 1.00 89.56 84 GLU A O 1
ATOM 680 N N . ARG A 1 85 ? -4.670 -4.430 -17.132 1.00 86.81 85 ARG A N 1
ATOM 681 C CA . ARG A 1 85 ? -4.024 -3.896 -18.338 1.00 86.8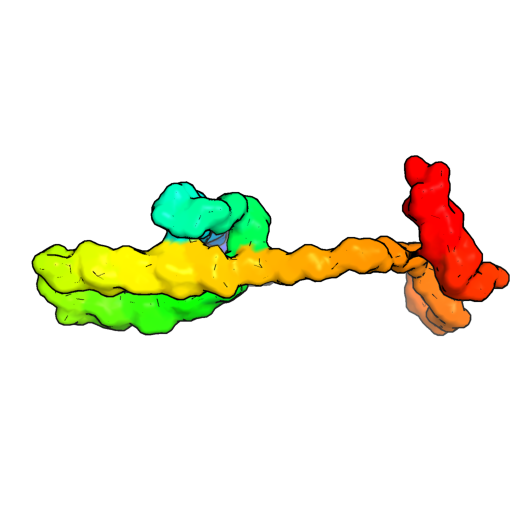1 85 ARG A CA 1
ATOM 682 C C . ARG A 1 85 ? -3.540 -5.067 -19.187 1.00 86.81 85 ARG A C 1
ATOM 684 O O . ARG A 1 85 ? -2.328 -5.311 -19.234 1.00 86.81 85 ARG A O 1
ATOM 691 N N . PRO A 1 86 ? -4.472 -5.827 -19.794 1.00 85.38 86 PRO A N 1
ATOM 692 C CA . PRO A 1 86 ? -4.109 -6.945 -20.650 1.00 85.38 86 PRO A CA 1
ATOM 693 C C . PRO A 1 86 ? -3.221 -6.447 -21.796 1.00 85.38 86 PRO A C 1
ATOM 695 O O . PRO A 1 86 ? -3.372 -5.324 -22.276 1.00 85.38 86 PRO A O 1
ATOM 698 N N . GLY A 1 87 ? -2.238 -7.253 -22.194 1.00 79.81 87 GLY A N 1
ATOM 699 C CA . GLY A 1 87 ? -1.314 -6.891 -23.274 1.00 79.81 87 GLY A CA 1
ATOM 700 C C . GLY A 1 87 ? -0.210 -5.897 -22.892 1.00 79.81 87 GLY A C 1
ATOM 701 O O . GLY A 1 87 ? 0.530 -5.456 -23.768 1.00 79.81 87 GLY A O 1
ATOM 702 N N . ARG A 1 88 ? -0.029 -5.565 -21.603 1.00 82.38 88 ARG A N 1
ATOM 703 C CA . ARG A 1 88 ? 1.103 -4.748 -21.125 1.00 82.38 88 ARG A CA 1
ATOM 704 C C . ARG A 1 88 ? 2.398 -5.564 -20.989 1.00 82.38 88 ARG A C 1
ATOM 706 O O . ARG A 1 88 ? 3.046 -5.542 -19.947 1.00 82.38 88 ARG A O 1
ATOM 713 N N . SER A 1 89 ? 2.768 -6.271 -22.050 1.00 82.94 89 SER A N 1
ATOM 714 C CA . SER A 1 89 ? 4.071 -6.918 -22.192 1.00 82.94 89 SER A CA 1
ATOM 715 C C . SER A 1 89 ? 4.824 -6.231 -23.326 1.00 82.94 89 SER A C 1
ATOM 717 O O . SER A 1 89 ? 4.321 -6.121 -24.443 1.00 82.94 89 SER A O 1
ATOM 719 N N . GLU A 1 90 ? 6.008 -5.705 -23.026 1.00 87.06 90 GLU A N 1
ATOM 720 C CA . GLU A 1 90 ? 6.860 -5.018 -23.994 1.00 87.06 90 GLU A CA 1
ATOM 721 C C . GLU A 1 90 ? 8.233 -5.665 -24.014 1.00 87.06 90 GLU A C 1
ATOM 723 O O . GLU A 1 90 ? 8.790 -6.009 -22.969 1.00 87.06 90 GLU A O 1
ATOM 728 N N . ALA A 1 91 ? 8.821 -5.758 -25.204 1.00 88.81 91 ALA A N 1
ATOM 729 C CA . ALA A 1 91 ? 10.178 -6.254 -25.341 1.00 88.81 91 ALA A CA 1
ATOM 730 C C . ALA A 1 91 ? 11.158 -5.328 -24.623 1.00 88.81 91 ALA A C 1
ATOM 732 O O . ALA A 1 91 ? 11.161 -4.109 -24.820 1.00 88.81 91 ALA A O 1
ATOM 733 N N . ARG A 1 92 ? 12.020 -5.923 -23.794 1.00 88.75 92 ARG A N 1
ATOM 734 C CA . ARG A 1 92 ? 13.031 -5.213 -23.004 1.00 88.75 92 ARG A CA 1
ATOM 735 C C . ARG A 1 92 ? 14.220 -4.794 -23.880 1.00 88.75 92 ARG A C 1
ATOM 737 O O . ARG A 1 92 ? 15.339 -5.263 -23.700 1.00 88.75 92 ARG A O 1
ATOM 744 N N . VAL A 1 93 ? 13.969 -3.901 -24.836 1.00 90.88 93 VAL A N 1
ATOM 745 C CA . VAL A 1 93 ? 14.927 -3.425 -25.851 1.00 90.88 93 VAL A CA 1
ATOM 746 C C . VAL A 1 93 ? 14.908 -1.897 -25.969 1.00 90.88 93 VAL A C 1
ATOM 748 O O . VAL A 1 93 ? 13.932 -1.240 -25.600 1.00 90.88 93 VAL A O 1
ATOM 751 N N . ARG A 1 94 ? 15.983 -1.291 -26.490 1.00 86.69 94 ARG A N 1
ATOM 752 C CA . ARG A 1 94 ? 16.093 0.173 -26.674 1.00 86.69 94 ARG A CA 1
ATOM 753 C C . ARG A 1 94 ? 16.358 0.544 -28.130 1.00 86.69 94 ARG A C 1
ATOM 755 O O . ARG A 1 94 ? 17.079 -0.153 -28.827 1.00 86.69 94 ARG A O 1
ATOM 762 N N . LYS A 1 95 ? 15.831 1.690 -28.577 1.00 85.75 95 LYS A N 1
ATOM 763 C CA . LYS A 1 95 ? 16.076 2.213 -29.936 1.00 85.75 95 LYS A CA 1
ATOM 764 C C . LYS A 1 95 ? 17.450 2.881 -30.115 1.00 85.75 95 LYS A C 1
ATOM 766 O O . LYS A 1 95 ? 17.960 2.890 -31.223 1.00 85.75 95 LYS A O 1
ATOM 771 N N . ARG A 1 96 ? 18.027 3.483 -29.064 1.00 82.69 96 ARG A N 1
ATOM 772 C CA . ARG A 1 96 ? 19.309 4.228 -29.095 1.00 82.69 96 ARG A CA 1
ATOM 773 C C . ARG A 1 96 ? 20.079 4.021 -27.774 1.00 82.69 96 ARG A C 1
ATOM 775 O O . ARG A 1 96 ? 19.446 3.732 -26.751 1.00 82.69 96 ARG A O 1
ATOM 782 N N . ARG A 1 97 ? 21.417 4.136 -27.766 1.00 76.06 97 ARG A N 1
ATOM 783 C CA . ARG A 1 97 ? 22.294 3.859 -26.595 1.00 76.06 97 ARG A CA 1
ATOM 784 C C . ARG A 1 97 ? 22.843 5.146 -25.944 1.00 76.06 97 ARG A C 1
ATOM 786 O O . ARG A 1 97 ? 22.908 6.151 -26.640 1.00 76.06 97 ARG A O 1
ATOM 793 N N . PRO A 1 98 ? 23.103 5.145 -24.608 1.00 68.62 98 PRO A N 1
ATOM 794 C CA . PRO A 1 98 ? 24.098 4.258 -23.984 1.00 68.62 98 PRO A CA 1
ATOM 795 C C . PRO A 1 98 ? 23.646 3.651 -22.637 1.00 68.62 98 PRO A C 1
ATOM 797 O O . PRO A 1 98 ? 23.985 4.136 -21.568 1.00 68.62 98 PRO A O 1
ATOM 800 N N . LYS A 1 99 ? 22.856 2.570 -22.646 1.00 77.44 99 LYS A N 1
ATOM 801 C CA . LYS A 1 99 ? 22.690 1.710 -21.448 1.00 77.44 99 LYS A CA 1
ATOM 802 C C . LYS A 1 99 ? 22.759 0.241 -21.859 1.00 77.44 99 LYS A C 1
ATOM 804 O O . LYS A 1 99 ? 22.482 -0.063 -23.021 1.00 77.44 99 LYS A O 1
ATOM 809 N N . ALA A 1 100 ? 23.076 -0.637 -20.907 1.00 86.12 100 ALA A N 1
ATOM 810 C CA . ALA A 1 100 ? 23.222 -2.087 -21.067 1.00 86.12 100 ALA A CA 1
ATOM 811 C C . ALA A 1 100 ? 21.881 -2.813 -21.311 1.00 86.12 100 ALA A C 1
ATOM 813 O O . ALA A 1 100 ? 21.419 -3.608 -20.503 1.00 86.12 100 ALA A O 1
ATOM 814 N N . TYR A 1 101 ? 21.234 -2.506 -22.433 1.00 86.69 101 TYR A N 1
ATOM 815 C CA . TYR A 1 101 ? 20.059 -3.215 -22.937 1.00 86.69 101 TYR A CA 1
ATOM 816 C C . TYR A 1 101 ? 20.268 -3.571 -24.417 1.00 86.69 101 TYR A C 1
ATOM 818 O O . TYR A 1 101 ? 20.981 -2.824 -25.109 1.00 86.69 101 TYR A O 1
ATOM 826 N N . PRO A 1 102 ? 19.680 -4.675 -24.919 1.00 89.19 102 PRO A N 1
ATOM 827 C CA . PRO A 1 102 ? 19.731 -5.008 -26.339 1.00 89.19 102 PRO A CA 1
ATOM 828 C C . PRO A 1 102 ? 19.131 -3.892 -27.200 1.00 89.19 102 PRO A C 1
ATOM 830 O O . PRO A 1 102 ? 18.201 -3.185 -26.786 1.00 89.19 102 PRO A O 1
ATOM 833 N N . VAL A 1 103 ? 19.687 -3.720 -28.399 1.00 89.25 103 VAL A N 1
ATOM 834 C CA . VAL A 1 103 ? 19.157 -2.777 -29.388 1.00 89.25 103 VAL A CA 1
ATOM 835 C C . VAL A 1 103 ? 17.913 -3.384 -30.030 1.00 89.25 103 VAL A C 1
ATOM 837 O O . VAL A 1 103 ? 17.824 -4.590 -30.240 1.00 89.25 103 VAL A O 1
ATOM 840 N N . MET A 1 104 ? 16.930 -2.542 -30.319 1.00 91.81 104 MET A N 1
ATOM 841 C CA . MET A 1 104 ? 15.721 -2.940 -31.022 1.00 91.81 104 MET A CA 1
ATOM 842 C C . MET A 1 104 ? 16.041 -3.173 -32.506 1.00 91.81 104 MET A C 1
ATOM 844 O O . MET A 1 104 ? 16.098 -2.216 -33.273 1.00 91.81 104 MET A O 1
ATOM 848 N N . THR A 1 105 ? 16.268 -4.433 -32.885 1.00 91.56 105 THR A N 1
ATOM 849 C CA . THR A 1 105 ? 16.624 -4.848 -34.256 1.00 91.56 105 THR A CA 1
ATOM 850 C C . THR A 1 105 ? 15.416 -5.123 -35.150 1.00 91.56 105 THR A C 1
ATOM 852 O O . THR A 1 105 ? 15.524 -5.014 -36.364 1.00 91.56 105 THR A O 1
ATOM 855 N N . LYS A 1 106 ? 14.258 -5.443 -34.560 1.00 91.88 106 LYS A N 1
ATOM 856 C CA . LYS A 1 106 ? 12.990 -5.688 -35.265 1.00 91.88 106 LYS A CA 1
ATOM 857 C C . LYS A 1 106 ? 11.937 -4.633 -34.903 1.00 91.88 106 LYS A C 1
ATOM 859 O O . LYS A 1 106 ? 12.011 -4.044 -33.814 1.00 91.88 106 LYS A O 1
ATOM 864 N N . PRO A 1 107 ? 10.930 -4.387 -35.760 1.00 91.44 107 PRO A N 1
ATOM 865 C CA . PRO A 1 107 ? 9.769 -3.577 -35.406 1.00 91.44 107 PRO A CA 1
ATOM 866 C C . PRO A 1 107 ? 9.096 -4.060 -34.112 1.00 91.44 107 PRO A C 1
ATOM 868 O O . PRO A 1 107 ? 8.979 -5.256 -33.852 1.00 91.44 107 PRO A O 1
ATOM 871 N N . ARG A 1 108 ? 8.601 -3.126 -33.287 1.00 89.38 108 ARG A N 1
ATOM 872 C CA . ARG A 1 108 ? 8.011 -3.464 -31.972 1.00 89.38 108 ARG A CA 1
ATOM 873 C C . ARG A 1 108 ? 6.846 -4.444 -32.054 1.00 89.38 108 ARG A C 1
ATOM 875 O O . ARG A 1 108 ? 6.681 -5.248 -31.146 1.00 89.38 108 ARG A O 1
ATOM 882 N N . HIS A 1 109 ? 6.034 -4.357 -33.104 1.00 89.81 109 HIS A N 1
ATOM 883 C CA . HIS A 1 109 ? 4.868 -5.221 -33.250 1.00 89.81 109 HIS A CA 1
ATOM 884 C C . HIS A 1 109 ? 5.272 -6.697 -33.434 1.00 89.81 109 HIS A C 1
ATOM 886 O O . HIS A 1 109 ? 4.602 -7.569 -32.892 1.00 89.81 109 HIS A O 1
ATOM 892 N N . GLU A 1 110 ? 6.398 -6.983 -34.099 1.00 92.19 110 GLU A N 1
ATOM 893 C CA . GLU A 1 110 ? 6.938 -8.345 -34.232 1.00 92.19 110 GLU A CA 1
ATOM 894 C C . GLU A 1 110 ? 7.485 -8.875 -32.906 1.00 92.19 110 GLU A C 1
ATOM 896 O O . GLU A 1 110 ? 7.218 -10.015 -32.531 1.00 92.19 110 GLU A O 1
ATOM 901 N N . LEU A 1 111 ? 8.213 -8.036 -32.162 1.00 90.50 111 LEU A N 1
ATOM 902 C CA . LEU A 1 111 ? 8.745 -8.411 -30.849 1.00 90.50 111 LEU A CA 1
ATOM 903 C C . LEU A 1 111 ? 7.622 -8.685 -29.837 1.00 90.50 111 LEU A C 1
ATOM 905 O O . LEU A 1 111 ? 7.738 -9.593 -29.022 1.00 90.50 111 LEU A O 1
ATOM 909 N N . ARG A 1 112 ? 6.515 -7.934 -29.903 1.00 88.31 112 ARG A N 1
ATOM 910 C CA . ARG A 1 112 ? 5.324 -8.206 -29.085 1.00 88.31 112 ARG A CA 1
ATOM 911 C C . ARG A 1 112 ? 4.684 -9.554 -29.423 1.00 88.31 112 ARG A C 1
ATOM 913 O O . ARG A 1 112 ? 4.285 -10.246 -28.496 1.00 88.31 112 ARG A O 1
ATOM 920 N N . LYS A 1 113 ? 4.620 -9.944 -30.705 1.00 87.62 113 LYS A N 1
ATOM 921 C CA . LYS A 1 113 ? 4.136 -11.278 -31.108 1.00 87.62 113 LYS A CA 1
ATOM 922 C C . LYS A 1 113 ? 5.020 -12.387 -30.530 1.00 87.62 113 LYS A C 1
ATOM 924 O O . LYS A 1 113 ? 4.493 -13.306 -29.925 1.00 87.62 113 LYS A O 1
ATOM 929 N N . GLN A 1 114 ? 6.347 -12.253 -30.621 1.00 86.00 114 GLN A N 1
ATOM 930 C CA . GLN A 1 114 ? 7.295 -13.234 -30.061 1.00 86.00 114 GLN A CA 1
ATOM 931 C C . GLN A 1 114 ? 7.149 -13.418 -28.541 1.00 86.00 114 GLN A C 1
ATOM 933 O O . GLN A 1 114 ? 7.317 -14.524 -28.047 1.00 86.00 114 GLN A O 1
ATOM 938 N N . LEU A 1 115 ? 6.806 -12.358 -27.802 1.00 83.12 115 LEU A N 1
ATOM 939 C CA . LEU A 1 115 ? 6.546 -12.429 -26.357 1.00 83.12 115 LEU A CA 1
ATOM 940 C C . LEU A 1 115 ? 5.220 -13.101 -25.985 1.00 83.12 115 LEU A C 1
ATOM 942 O O . LEU A 1 115 ? 5.034 -13.433 -24.822 1.00 83.12 115 LEU A O 1
ATOM 946 N N . GLN A 1 116 ? 4.281 -13.219 -26.924 1.00 75.69 116 GLN A N 1
ATOM 947 C CA . GLN A 1 116 ? 2.998 -13.896 -26.704 1.00 75.69 116 GLN A CA 1
ATOM 948 C C . GLN A 1 116 ? 3.074 -15.396 -27.015 1.00 75.69 116 GLN A C 1
ATOM 950 O O . GLN A 1 116 ? 2.197 -16.137 -26.589 1.00 75.69 116 GLN A O 1
ATOM 955 N N . THR A 1 117 ? 4.080 -15.831 -27.780 1.00 65.00 117 THR A N 1
ATOM 956 C CA . THR A 1 117 ? 4.282 -17.234 -28.187 1.00 65.00 117 THR A CA 1
ATOM 957 C C . THR A 1 117 ? 5.216 -18.013 -27.250 1.00 65.00 117 THR A C 1
ATOM 959 O O . THR A 1 117 ? 5.363 -19.218 -27.426 1.00 65.00 117 THR A O 1
ATOM 962 N N . ALA A 1 118 ? 5.864 -17.339 -26.296 1.00 55.81 118 ALA A N 1
ATOM 963 C CA . ALA A 1 118 ? 6.773 -17.923 -25.305 1.00 55.81 118 ALA A CA 1
ATOM 964 C C . ALA A 1 118 ? 6.073 -18.094 -23.953 1.00 55.81 118 ALA A C 1
ATOM 966 O O . ALA A 1 118 ? 6.374 -19.096 -23.272 1.00 55.81 118 ALA A O 1
#

Radius of gyration: 21.51 Å; chains: 1; bounding box: 44×30×56 Å

Secondary structure (DSSP, 8-state):
----SSHHHHHHHHHHHHHHHHHHHHHHHHHHHHHT--GGGB-HHHHHHHHHHHHHHHHHS-HHHHHHHHHHHHHHHHT-BPPP-TT----S-BSS-SSSS-B--S-HHHHHHHHH--